Protein AF-A0A7H8HZA1-F1 (afdb_monomer)

Solvent-accessible surface area (backbone atoms only — not comparable to full-atom values): 9504 Å² total; per-residue (Å²): 137,82,79,78,76,87,83,62,74,54,31,48,36,36,41,38,36,31,47,72,64,88,49,44,34,26,40,35,32,20,45,37,77,49,45,48,63,63,42,70,57,20,51,48,68,47,94,87,80,49,71,42,88,54,47,70,60,94,58,49,75,91,74,61,80,47,57,80,48,70,45,72,44,67,49,72,46,71,49,73,46,76,60,66,96,78,64,74,40,77,48,76,46,38,53,84,61,57,84,84,79,50,66,52,76,45,80,48,72,42,58,74,55,54,62,58,53,51,49,52,51,53,52,51,51,51,51,54,50,51,50,50,53,52,53,52,51,52,52,52,51,56,60,72,65,55,71,73,78,76,72,83,78,80,85,90,135

Nearest PDB structures (foldseek):
  5m21-assembly1_C  TM=3.444E-01  e=2.959E-01  Sphingomonas sp. TTNP3
  6nob-assembly1_A  TM=5.163E-01  e=5.153E+00  Bifidobacterium adolescentis ATCC 15703
  2jdn-assembly1_C  TM=3.129E-01  e=1.353E+00  Pseudomonas aeruginosa
  5a3o-assembly1_A  TM=3.168E-01  e=1.725E+00  Pseudomonas aeruginosa PAO1
  2jdp-assembly1_D  TM=3.286E-01  e=2.806E+00  Pseudomonas aeruginosa

Secondary structure (DSSP, 8-state):
--PPPTT-SS-EEEEEEEESSSS-EEEEEEEHHHHHHHHTTB-EEETTTEEEP-B--SS-GGGSS-EEEEEEESSEEEEEEE--SS-EEEEEEETT--S---EEEEEEE--TTHHHHHHHHHHHHHHHHHHHHHHHHHHHHHHHTS-----------

Mean predicted aligned error: 14.09 Å

Radius of gyration: 31.53 Å; Cα contacts (8 Å, |Δi|>4): 221; chains: 1; bounding box: 60×28×108 Å

Sequence (157 aa):
MSVPKLESFVGDVRIRVTDTGGRPVFVGIGRTDAVERYLAATEYTTAGNRTHLGGAPSAPPGDAGVWIASASGAGTQTVAWPVSTGQWTAVVMNADSSRGISVRAEAGATAPGLGWVALALLVSGLVVLAGGVVLIAVAAHRASQRPAVAEPSTVDV

Structure (mmCIF, N/CA/C/O backbone):
data_AF-A0A7H8HZA1-F1
#
_entry.id   AF-A0A7H8HZA1-F1
#
loop_
_atom_site.group_PDB
_atom_site.id
_atom_site.type_symbol
_atom_site.label_atom_id
_atom_site.label_alt_id
_atom_site.label_comp_id
_atom_site.label_asym_id
_atom_site.label_entity_id
_atom_site.label_seq_id
_atom_site.pdbx_PDB_ins_code
_atom_site.Cartn_x
_atom_site.Cartn_y
_atom_site.Cartn_z
_atom_site.occupancy
_atom_site.B_iso_or_equiv
_atom_site.auth_seq_id
_atom_site.auth_comp_id
_atom_site.auth_asym_id
_atom_site.auth_atom_id
_atom_site.pdbx_PDB_model_num
ATOM 1 N N . MET A 1 1 ? -35.147 5.961 0.768 1.00 38.94 1 MET A N 1
ATOM 2 C CA . MET A 1 1 ? -34.425 5.563 1.994 1.00 38.94 1 MET A CA 1
ATOM 3 C C . MET A 1 1 ? -33.359 4.564 1.569 1.00 38.94 1 MET A C 1
ATOM 5 O O . MET A 1 1 ? -33.664 3.395 1.392 1.00 38.94 1 MET A O 1
ATOM 9 N N . SER A 1 2 ? -32.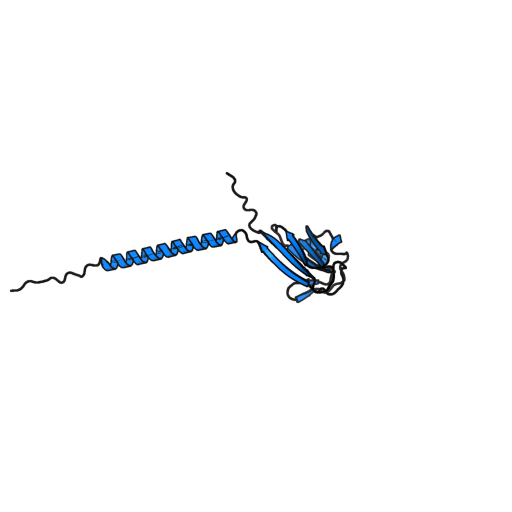166 5.056 1.224 1.00 43.66 2 SER A N 1
ATOM 10 C CA . SER A 1 2 ? -31.089 4.224 0.678 1.00 43.66 2 SER A CA 1
ATOM 11 C C . SER A 1 2 ? -30.336 3.564 1.819 1.00 43.66 2 SER A C 1
ATOM 13 O O . SER A 1 2 ? -29.716 4.249 2.628 1.00 43.66 2 SER A O 1
ATOM 15 N N . VAL A 1 3 ? -30.395 2.239 1.882 1.00 42.38 3 VAL A N 1
ATOM 16 C CA . VAL A 1 3 ? -29.453 1.455 2.678 1.00 42.38 3 VAL A CA 1
ATOM 17 C C . VAL A 1 3 ? -28.051 1.643 2.078 1.00 42.38 3 VAL A C 1
ATOM 19 O O . VAL A 1 3 ? -27.871 1.386 0.884 1.00 42.38 3 VAL A O 1
ATOM 22 N N . PRO A 1 4 ? -27.062 2.144 2.839 1.00 47.03 4 PRO A N 1
ATOM 23 C CA . PRO A 1 4 ? -25.699 2.271 2.343 1.00 47.03 4 PRO A CA 1
ATOM 24 C C . PRO A 1 4 ? -25.126 0.877 2.063 1.00 47.03 4 PRO A C 1
ATOM 26 O O . PRO A 1 4 ? -25.188 -0.016 2.908 1.00 47.03 4 PRO A O 1
ATOM 29 N N . LYS A 1 5 ? -24.592 0.688 0.850 1.00 39.38 5 LYS A N 1
ATOM 30 C CA . LYS A 1 5 ? -23.872 -0.524 0.443 1.00 39.38 5 LYS A CA 1
ATOM 31 C C . LYS A 1 5 ? -22.723 -0.779 1.417 1.00 39.38 5 LYS A C 1
ATOM 33 O O . LYS A 1 5 ? -21.810 0.031 1.524 1.00 39.38 5 LYS A O 1
ATOM 38 N N . LEU A 1 6 ? -22.747 -1.942 2.057 1.00 43.88 6 LEU A N 1
ATOM 39 C CA . LEU A 1 6 ? -21.711 -2.487 2.942 1.00 43.88 6 LEU A CA 1
ATOM 40 C C . LEU A 1 6 ? -20.384 -2.822 2.214 1.00 43.88 6 LEU A C 1
ATOM 42 O O . LEU A 1 6 ? -19.552 -3.538 2.761 1.00 43.88 6 LEU A O 1
ATOM 46 N N . GLU A 1 7 ? -20.162 -2.330 0.991 1.00 45.34 7 GLU A N 1
ATOM 47 C CA . GLU A 1 7 ? -19.032 -2.730 0.136 1.00 45.34 7 GLU A CA 1
ATOM 48 C C . GLU A 1 7 ? -17.746 -1.910 0.346 1.00 45.34 7 GLU A C 1
ATOM 50 O O . GLU A 1 7 ? -16.754 -2.142 -0.334 1.00 45.34 7 GLU A O 1
ATOM 55 N N . SER A 1 8 ? -17.710 -0.981 1.302 1.00 44.12 8 SER A N 1
ATOM 56 C CA . SER A 1 8 ? -16.565 -0.079 1.516 1.00 44.12 8 SER A CA 1
ATOM 57 C C . SER A 1 8 ? -15.997 -0.147 2.937 1.00 44.12 8 SER A C 1
ATOM 59 O O . SER A 1 8 ? -15.756 0.868 3.587 1.00 44.12 8 SER A O 1
ATOM 61 N N . PHE A 1 9 ? -15.760 -1.360 3.446 1.00 43.25 9 PHE A N 1
ATOM 62 C CA . PHE A 1 9 ? -15.058 -1.540 4.727 1.00 43.25 9 PHE A CA 1
ATOM 63 C C . PHE A 1 9 ? -13.537 -1.356 4.640 1.00 43.25 9 PHE A C 1
ATOM 65 O O . PHE A 1 9 ? -12.885 -1.202 5.672 1.00 43.25 9 PHE A O 1
ATOM 72 N N . VAL A 1 10 ? -12.973 -1.308 3.432 1.00 49.78 10 VAL A N 1
ATOM 73 C CA . VAL A 1 10 ? -11.563 -0.980 3.196 1.00 49.78 10 VAL A CA 1
ATOM 74 C C . VAL A 1 10 ? -11.534 0.354 2.454 1.00 49.78 10 VAL A C 1
ATOM 76 O O . VAL A 1 10 ? -12.094 0.461 1.367 1.00 49.78 10 VAL A O 1
ATOM 79 N N . GLY A 1 11 ? -10.987 1.402 3.074 1.00 58.22 11 GLY A N 1
ATOM 80 C CA . GLY A 1 11 ? -10.843 2.699 2.409 1.00 58.22 11 GLY A CA 1
ATOM 81 C C . GLY A 1 11 ? -9.687 2.708 1.408 1.00 58.22 11 GLY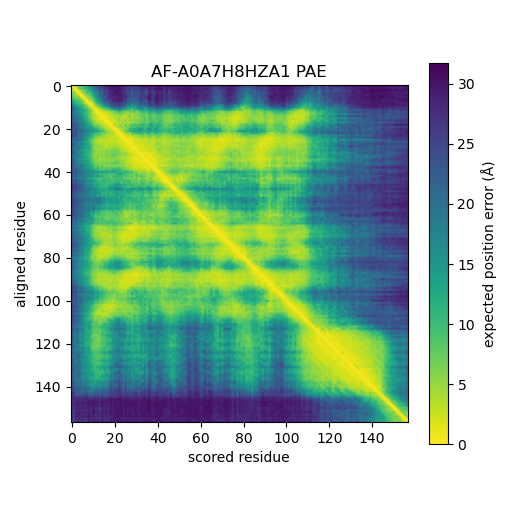 A C 1
ATOM 82 O O . GLY A 1 11 ? -9.046 1.687 1.158 1.00 58.22 11 GLY A O 1
ATOM 83 N N . ASP A 1 12 ? -9.403 3.883 0.846 1.00 65.62 12 ASP A N 1
ATOM 84 C CA . ASP A 1 12 ? -8.297 4.051 -0.095 1.00 65.62 12 ASP A CA 1
ATOM 85 C C . ASP A 1 12 ? -6.957 3.755 0.584 1.00 65.62 12 ASP A C 1
ATOM 87 O O . ASP A 1 12 ? -6.647 4.302 1.655 1.00 65.62 12 ASP A O 1
ATOM 91 N N . VAL A 1 13 ? -6.145 2.916 -0.060 1.00 72.69 13 VAL A N 1
ATOM 92 C CA . VAL A 1 13 ? -4.734 2.782 0.294 1.00 72.69 13 VAL A CA 1
ATOM 93 C C . VAL A 1 13 ? -3.952 3.786 -0.531 1.00 72.69 13 VAL A C 1
ATOM 95 O O . VAL A 1 13 ? -4.163 3.961 -1.731 1.00 72.69 13 VAL A O 1
ATOM 98 N N . ARG A 1 14 ? -3.059 4.496 0.148 1.00 76.75 14 ARG A N 1
ATOM 99 C CA . ARG A 1 14 ? -2.166 5.488 -0.425 1.00 76.75 14 ARG A CA 1
ATOM 100 C C . ARG A 1 14 ? -0.740 5.043 -0.170 1.00 76.75 14 ARG A C 1
ATOM 102 O O . ARG A 1 14 ? -0.331 4.900 0.979 1.00 76.75 14 ARG A O 1
ATOM 109 N N . ILE A 1 15 ? 0.024 4.884 -1.240 1.00 79.94 15 ILE A N 1
ATOM 110 C CA . ILE A 1 15 ? 1.468 4.695 -1.173 1.00 79.94 15 ILE A CA 1
ATOM 111 C C . ILE A 1 15 ? 2.129 5.976 -1.660 1.00 79.94 15 ILE A C 1
ATOM 113 O O . ILE A 1 15 ? 1.842 6.473 -2.750 1.00 79.94 15 ILE A O 1
ATOM 117 N N . ARG A 1 16 ? 3.020 6.515 -0.836 1.00 79.94 16 ARG A N 1
ATOM 118 C CA . ARG A 1 16 ? 3.865 7.662 -1.141 1.00 79.94 16 ARG A CA 1
ATOM 119 C C . ARG A 1 16 ? 5.306 7.184 -1.199 1.00 79.94 16 ARG A C 1
ATOM 121 O O . ARG A 1 16 ? 5.825 6.657 -0.224 1.00 79.94 16 ARG A O 1
ATOM 128 N N . VAL A 1 17 ? 5.954 7.374 -2.335 1.00 80.88 17 VAL A N 1
ATOM 129 C CA . VAL A 1 17 ? 7.363 7.045 -2.537 1.00 80.88 17 VAL A CA 1
ATOM 130 C C . VAL A 1 17 ? 8.110 8.340 -2.774 1.00 80.88 17 VAL A C 1
ATOM 132 O O . VAL A 1 17 ? 7.753 9.106 -3.661 1.00 80.88 17 VAL A O 1
ATOM 135 N N . THR A 1 18 ? 9.141 8.597 -1.984 1.00 79.62 18 THR A N 1
ATOM 136 C CA . THR A 1 18 ? 10.041 9.733 -2.174 1.00 79.62 18 THR A CA 1
ATOM 137 C C . THR A 1 18 ? 11.397 9.214 -2.609 1.00 79.62 18 THR A C 1
ATOM 139 O O . THR A 1 18 ? 12.015 8.433 -1.884 1.00 79.62 18 THR A O 1
ATOM 142 N N . ASP A 1 19 ? 11.843 9.642 -3.787 1.00 78.25 19 ASP A N 1
ATOM 143 C CA . ASP A 1 19 ? 13.216 9.427 -4.232 1.00 78.25 19 ASP A CA 1
ATOM 144 C C . ASP A 1 19 ? 14.203 10.132 -3.292 1.00 78.25 19 ASP A C 1
ATOM 146 O O . ASP A 1 19 ? 14.046 11.312 -2.972 1.00 78.25 19 ASP A O 1
ATOM 150 N N . THR A 1 20 ? 15.212 9.394 -2.836 1.00 77.19 20 THR A N 1
ATOM 151 C CA . THR A 1 20 ? 16.339 9.928 -2.059 1.00 77.19 20 THR A CA 1
ATOM 152 C C . THR A 1 20 ? 17.673 9.740 -2.783 1.00 77.19 20 THR A C 1
ATOM 154 O O . THR A 1 20 ? 18.708 10.153 -2.263 1.00 77.19 20 THR A O 1
ATOM 157 N N . GLY A 1 21 ? 17.662 9.131 -3.976 1.00 69.75 21 GLY A N 1
ATOM 158 C CA . GLY A 1 21 ? 18.842 8.823 -4.785 1.00 69.75 21 GLY A CA 1
ATOM 159 C C . GLY A 1 21 ? 19.069 9.754 -5.979 1.00 69.75 21 GLY A C 1
ATOM 160 O O . GLY A 1 21 ? 20.082 9.605 -6.660 1.00 69.75 21 GLY A O 1
ATOM 161 N N . GLY A 1 22 ? 18.160 10.695 -6.248 1.00 73.94 22 GLY A N 1
ATOM 162 C CA . GLY A 1 22 ? 18.231 11.620 -7.381 1.00 73.94 22 GLY A CA 1
ATOM 163 C C . GLY A 1 22 ? 17.834 10.989 -8.718 1.00 73.94 22 GLY A C 1
ATOM 164 O O . GLY A 1 22 ? 18.244 11.488 -9.766 1.00 73.94 22 GLY A O 1
ATOM 165 N N . ARG A 1 23 ? 17.087 9.877 -8.708 1.00 78.25 23 ARG A N 1
ATOM 166 C CA . ARG A 1 23 ? 16.686 9.134 -9.913 1.00 78.25 23 ARG A CA 1
ATOM 167 C C . ARG A 1 23 ? 15.162 9.076 -10.046 1.00 78.25 23 ARG A C 1
ATOM 169 O O . ARG A 1 23 ? 14.461 9.018 -9.039 1.00 78.25 23 ARG A O 1
ATOM 176 N N . PRO A 1 24 ? 14.612 9.067 -11.274 1.00 80.38 24 PRO A N 1
ATOM 177 C CA . PRO A 1 24 ? 13.187 8.843 -11.465 1.00 80.38 24 PRO A CA 1
ATOM 178 C C . PRO A 1 24 ? 12.775 7.464 -10.945 1.00 80.38 24 PRO A C 1
ATOM 180 O O . PRO A 1 24 ? 13.350 6.440 -11.323 1.00 80.38 24 PRO A O 1
ATOM 183 N N . VAL A 1 25 ? 11.748 7.443 -10.104 1.00 84.62 25 VAL A N 1
ATOM 184 C CA . VAL A 1 25 ? 11.225 6.223 -9.487 1.00 84.62 25 VAL A CA 1
ATOM 185 C C . VAL A 1 25 ? 9.897 5.849 -10.116 1.00 84.62 25 VAL A C 1
ATOM 187 O O . VAL A 1 25 ? 9.106 6.709 -10.505 1.00 84.62 25 VAL A O 1
ATOM 190 N N . PHE A 1 26 ? 9.658 4.550 -10.200 1.00 85.56 26 PHE A N 1
ATOM 191 C CA . PHE A 1 26 ? 8.399 3.948 -10.586 1.00 85.56 26 PHE A CA 1
ATOM 192 C C . PHE A 1 26 ? 7.770 3.282 -9.366 1.00 85.56 26 PHE A C 1
ATOM 194 O O . PHE A 1 26 ? 8.425 2.527 -8.646 1.00 85.56 26 PHE A O 1
ATOM 201 N N . VAL A 1 27 ? 6.481 3.525 -9.164 1.00 86.19 27 VAL A N 1
ATOM 202 C CA . VAL A 1 27 ? 5.648 2.813 -8.198 1.00 86.19 27 VAL A CA 1
ATOM 203 C C . VAL A 1 27 ? 4.439 2.246 -8.928 1.00 86.19 27 VAL A C 1
ATOM 205 O O . VAL A 1 27 ? 3.707 2.977 -9.591 1.00 86.19 27 VAL A O 1
ATOM 208 N N . GLY A 1 28 ? 4.238 0.937 -8.812 1.00 85.94 28 GLY A N 1
ATOM 209 C CA . GLY A 1 28 ? 3.149 0.218 -9.461 1.00 85.94 28 GLY A CA 1
ATOM 210 C C . GLY A 1 28 ? 2.456 -0.725 -8.498 1.00 85.94 28 GLY A C 1
ATOM 211 O O . GLY A 1 28 ? 3.072 -1.285 -7.592 1.00 85.94 28 GLY A O 1
ATOM 212 N N . ILE A 1 29 ? 1.153 -0.889 -8.687 1.00 84.81 29 ILE A N 1
ATOM 213 C CA . ILE A 1 29 ? 0.312 -1.755 -7.870 1.00 84.81 29 ILE A CA 1
ATOM 214 C C . ILE A 1 29 ? -0.474 -2.657 -8.796 1.00 84.81 29 ILE A C 1
ATOM 216 O O . ILE A 1 29 ? -1.188 -2.192 -9.686 1.00 84.81 29 ILE A O 1
ATOM 220 N N . GLY A 1 30 ? -0.328 -3.955 -8.580 1.00 85.25 30 GLY A N 1
ATOM 221 C CA . GLY A 1 30 ? -1.007 -4.983 -9.346 1.00 85.25 30 GLY A CA 1
ATOM 222 C C . GLY A 1 30 ? -1.505 -6.091 -8.435 1.00 85.25 30 GLY A C 1
ATOM 223 O O . GLY A 1 30 ? -1.210 -6.132 -7.235 1.00 85.25 30 GLY A O 1
ATOM 224 N N . ARG A 1 31 ? -2.270 -7.012 -9.017 1.00 84.88 31 ARG A N 1
ATOM 225 C CA . ARG A 1 31 ? -2.617 -8.239 -8.306 1.00 84.88 31 ARG A CA 1
ATOM 226 C C . ARG A 1 31 ? -1.367 -9.078 -8.083 1.00 84.88 31 ARG A C 1
ATOM 228 O O . ARG A 1 31 ? -0.510 -9.154 -8.966 1.00 84.88 31 ARG A O 1
ATOM 235 N N . THR A 1 32 ? -1.288 -9.729 -6.928 1.00 82.88 32 THR A N 1
ATOM 236 C CA . THR A 1 32 ? -0.114 -10.521 -6.539 1.00 82.88 32 THR A CA 1
ATOM 237 C C . THR A 1 32 ? 0.260 -11.569 -7.592 1.00 82.88 32 THR A C 1
ATOM 239 O O . THR A 1 32 ? 1.421 -11.643 -7.971 1.00 82.88 32 THR A O 1
ATOM 242 N N . ASP A 1 33 ? -0.715 -12.266 -8.185 1.00 83.81 33 ASP A N 1
ATOM 243 C CA . ASP A 1 33 ? -0.498 -13.281 -9.231 1.00 83.81 33 ASP A CA 1
ATOM 244 C C . ASP A 1 33 ? 0.136 -12.733 -10.524 1.00 83.81 33 ASP A C 1
ATOM 246 O O . ASP A 1 33 ? 0.878 -13.426 -11.225 1.00 83.81 33 ASP A O 1
ATOM 250 N N . ALA A 1 34 ? -0.195 -11.495 -10.892 1.00 83.88 34 ALA A N 1
ATOM 251 C CA . ALA A 1 34 ? 0.350 -10.835 -12.074 1.00 83.88 34 ALA A CA 1
ATOM 252 C C . ALA A 1 34 ? 1.748 -10.271 -11.795 1.00 83.88 34 ALA A C 1
ATOM 254 O O . ALA A 1 34 ? 2.654 -10.420 -12.616 1.00 83.88 34 ALA A O 1
ATOM 255 N N . VAL A 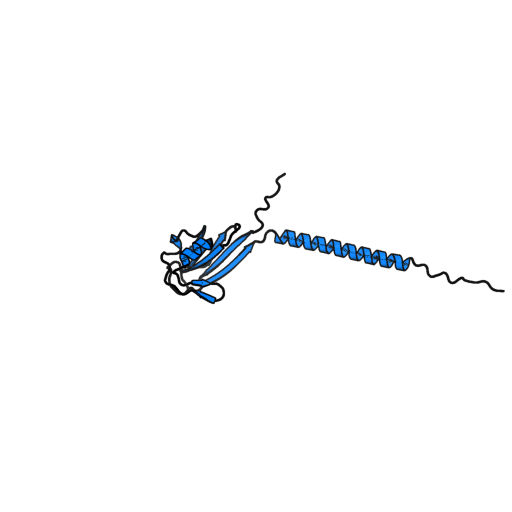1 35 ? 1.930 -9.676 -10.615 1.00 84.44 35 VAL A N 1
ATOM 256 C CA . VAL A 1 35 ? 3.205 -9.097 -10.183 1.00 84.44 35 VAL A CA 1
ATOM 257 C C . VAL A 1 35 ? 4.261 -10.178 -9.965 1.00 84.44 35 VAL A C 1
ATOM 259 O O . VAL A 1 35 ? 5.385 -10.024 -10.430 1.00 84.44 35 VAL A O 1
ATOM 262 N N . GLU A 1 36 ? 3.915 -11.295 -9.327 1.00 82.94 36 GLU A N 1
ATOM 263 C CA . GLU A 1 36 ? 4.842 -12.413 -9.118 1.00 82.94 36 GLU A CA 1
ATOM 264 C C . GLU A 1 36 ? 5.327 -13.005 -10.440 1.00 82.94 36 GLU A C 1
ATOM 266 O O . GLU A 1 36 ? 6.513 -13.282 -10.583 1.00 82.94 36 GLU A O 1
ATOM 271 N N . ARG A 1 37 ? 4.452 -13.128 -11.447 1.00 82.75 37 ARG A N 1
ATOM 272 C CA . ARG A 1 37 ? 4.859 -13.576 -12.789 1.00 82.75 37 ARG A CA 1
ATOM 273 C C . ARG A 1 37 ? 5.833 -12.615 -13.460 1.00 82.75 37 ARG A C 1
ATOM 275 O O . ARG A 1 37 ? 6.777 -13.070 -14.097 1.00 82.75 37 ARG A O 1
ATOM 282 N N . TYR A 1 38 ? 5.619 -11.310 -13.311 1.00 79.75 38 TYR A N 1
ATOM 283 C CA . TYR A 1 38 ? 6.538 -10.292 -13.821 1.00 79.75 38 TYR A CA 1
ATOM 284 C C . TYR A 1 38 ? 7.895 -10.330 -13.094 1.00 79.75 38 TYR A C 1
ATOM 286 O O . TYR A 1 38 ? 8.951 -10.224 -13.716 1.00 79.75 38 TYR A O 1
ATOM 294 N N . LEU A 1 39 ? 7.878 -10.547 -11.777 1.00 81.12 39 LEU A N 1
ATOM 295 C CA . LEU A 1 39 ? 9.078 -10.593 -10.944 1.00 81.12 39 LEU A CA 1
ATOM 296 C C . LEU A 1 39 ? 9.778 -11.961 -10.914 1.00 81.12 39 LEU A C 1
ATOM 298 O O . LEU A 1 39 ? 10.887 -12.039 -10.400 1.00 81.12 39 LEU A O 1
ATOM 302 N N . ALA A 1 40 ? 9.194 -13.020 -11.483 1.00 78.06 40 ALA A N 1
ATOM 303 C CA . ALA A 1 40 ? 9.688 -14.398 -11.360 1.00 78.06 40 ALA A CA 1
ATOM 304 C C . ALA A 1 40 ? 11.146 -14.598 -11.812 1.00 78.06 40 ALA A C 1
ATOM 306 O O . ALA A 1 40 ? 11.841 -15.464 -11.288 1.00 78.06 40 ALA A O 1
ATOM 307 N N . ALA A 1 41 ? 11.611 -13.800 -12.776 1.00 69.56 41 ALA A N 1
ATOM 308 C CA . ALA A 1 41 ? 12.986 -13.828 -13.276 1.00 69.56 41 ALA A CA 1
ATOM 309 C C . ALA A 1 41 ? 13.835 -12.633 -12.803 1.00 69.56 41 ALA A C 1
ATOM 311 O O . ALA A 1 41 ? 14.984 -12.497 -13.219 1.00 69.56 41 ALA A O 1
ATOM 312 N N . THR A 1 42 ? 13.281 -11.759 -11.961 1.00 75.38 42 THR A N 1
ATOM 313 C CA . THR A 1 42 ? 13.872 -10.472 -11.581 1.00 75.38 42 THR A CA 1
ATOM 314 C C . THR A 1 42 ? 14.469 -10.543 -10.181 1.00 75.38 42 THR A C 1
ATOM 316 O O . THR A 1 42 ? 13.902 -11.162 -9.287 1.00 75.38 42 THR A O 1
ATOM 319 N N . GLU A 1 43 ? 15.602 -9.884 -9.961 1.00 76.94 43 GLU A N 1
ATOM 320 C CA . GLU A 1 43 ? 16.123 -9.664 -8.613 1.00 76.94 43 GLU A CA 1
ATOM 321 C C . GLU A 1 43 ? 15.256 -8.625 -7.884 1.00 76.94 43 GLU A C 1
ATOM 323 O O . GLU A 1 43 ? 15.164 -7.473 -8.313 1.00 76.94 43 GLU A O 1
ATOM 328 N N . TYR A 1 44 ? 14.608 -9.007 -6.783 1.00 74.38 44 TYR A N 1
ATOM 329 C CA . TYR A 1 44 ? 13.800 -8.084 -5.981 1.00 74.38 44 TYR A CA 1
ATOM 330 C C . TYR A 1 44 ? 13.961 -8.338 -4.484 1.00 74.38 44 TYR A C 1
ATOM 332 O O . TYR A 1 44 ? 14.194 -9.460 -4.035 1.00 74.38 44 TYR A O 1
ATOM 340 N N . THR A 1 45 ? 13.790 -7.280 -3.695 1.00 73.94 45 THR A N 1
ATOM 341 C CA . THR A 1 45 ? 13.846 -7.351 -2.233 1.00 73.94 45 THR A CA 1
ATOM 342 C C . THR A 1 45 ? 12.471 -7.068 -1.659 1.00 73.94 45 THR A C 1
ATOM 344 O O . THR A 1 45 ? 11.875 -6.024 -1.923 1.00 73.94 45 THR A O 1
ATOM 347 N N . THR A 1 46 ? 11.972 -7.988 -0.840 1.00 74.31 46 THR A N 1
ATOM 348 C CA . THR A 1 46 ? 10.722 -7.791 -0.103 1.00 74.31 46 THR A CA 1
ATOM 349 C C . THR A 1 46 ? 10.977 -6.922 1.129 1.00 74.31 46 THR A C 1
ATOM 351 O O . THR A 1 46 ? 12.012 -7.054 1.791 1.00 74.31 46 THR A O 1
ATOM 354 N N . ALA A 1 47 ? 10.018 -6.054 1.470 1.00 65.06 47 ALA A N 1
ATOM 355 C CA . ALA A 1 47 ? 10.033 -5.295 2.718 1.00 65.06 47 ALA A CA 1
ATOM 356 C C . ALA A 1 47 ? 10.200 -6.261 3.911 1.00 65.06 47 ALA A C 1
ATOM 358 O O . ALA A 1 47 ? 9.367 -7.139 4.124 1.00 65.06 47 ALA A O 1
ATOM 359 N N . GLY A 1 48 ? 11.318 -6.152 4.636 1.00 63.91 48 GLY A N 1
ATOM 360 C CA . GLY A 1 48 ? 11.771 -7.176 5.595 1.00 63.91 48 GLY A CA 1
ATOM 361 C C . GLY A 1 48 ? 13.105 -7.848 5.238 1.00 63.91 48 GLY A C 1
ATOM 362 O O . GLY A 1 48 ? 13.499 -8.800 5.907 1.00 63.91 48 GLY A O 1
ATOM 363 N N . ASN A 1 49 ? 13.817 -7.336 4.226 1.00 67.62 49 ASN A N 1
ATOM 364 C CA . ASN A 1 49 ? 15.195 -7.702 3.868 1.00 67.62 49 ASN A CA 1
ATOM 365 C C . ASN A 1 49 ? 15.376 -9.114 3.279 1.00 67.62 49 ASN A C 1
ATOM 367 O O . ASN A 1 49 ? 16.463 -9.686 3.341 1.00 67.62 49 ASN A O 1
ATOM 371 N N . ARG A 1 50 ? 14.321 -9.681 2.680 1.00 70.75 50 ARG A N 1
ATOM 372 C CA . ARG A 1 50 ? 14.425 -10.930 1.912 1.00 70.75 50 ARG A CA 1
ATOM 373 C C . ARG A 1 50 ? 14.706 -10.617 0.451 1.00 70.75 50 ARG A C 1
ATOM 375 O O . ARG A 1 50 ? 13.821 -10.121 -0.245 1.00 70.75 50 ARG A O 1
ATOM 382 N N . THR A 1 51 ? 15.924 -10.913 0.015 1.00 73.75 51 THR A N 1
ATOM 383 C CA . THR A 1 51 ? 16.355 -10.747 -1.375 1.00 73.75 51 THR A CA 1
ATOM 384 C C . THR A 1 51 ? 16.094 -12.024 -2.162 1.00 73.75 51 THR A C 1
ATOM 386 O O . THR A 1 51 ? 16.525 -13.107 -1.766 1.00 73.75 51 THR A O 1
ATOM 389 N N . HIS A 1 52 ? 15.407 -11.888 -3.288 1.00 72.31 52 HIS A N 1
ATOM 390 C CA . HIS A 1 52 ? 15.231 -12.933 -4.284 1.00 72.31 52 HIS A CA 1
ATOM 391 C C . HIS A 1 52 ? 16.262 -12.718 -5.386 1.00 72.31 52 HIS A C 1
ATOM 393 O O . HIS A 1 52 ? 16.318 -11.643 -5.978 1.00 72.31 52 HIS A O 1
ATOM 399 N N . LEU A 1 53 ? 17.104 -13.726 -5.622 1.00 72.25 53 LEU A N 1
ATOM 400 C CA . LEU A 1 53 ? 18.129 -13.678 -6.662 1.00 72.25 53 LEU A CA 1
ATOM 401 C C . LEU A 1 53 ? 17.477 -13.820 -8.041 1.00 72.25 53 LEU A C 1
ATOM 403 O O . LEU A 1 53 ? 16.640 -14.698 -8.243 1.00 72.25 53 LEU A O 1
ATOM 407 N N . GLY A 1 54 ? 17.893 -12.983 -8.988 1.00 74.12 54 GLY A N 1
ATOM 408 C CA . GLY A 1 54 ? 17.362 -12.971 -10.347 1.00 74.12 54 GLY A CA 1
ATOM 409 C C . GLY A 1 54 ? 18.153 -12.053 -11.280 1.00 74.12 54 GLY A C 1
ATOM 410 O O . GLY A 1 54 ? 19.246 -11.586 -10.953 1.00 74.12 54 GLY A O 1
ATOM 411 N N . GLY A 1 55 ? 17.611 -11.827 -12.472 1.00 71.00 55 GLY A N 1
ATOM 412 C CA . GLY A 1 55 ? 18.142 -10.914 -13.480 1.00 71.00 55 GLY A CA 1
ATOM 413 C C . GLY A 1 55 ? 17.499 -9.527 -13.429 1.00 71.00 55 GLY A C 1
ATOM 414 O O . GLY A 1 55 ? 16.831 -9.156 -12.466 1.00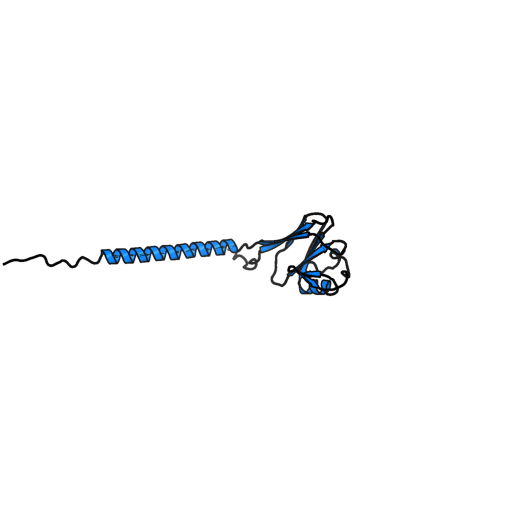 71.00 55 GLY A O 1
ATOM 415 N N . ALA A 1 56 ? 17.710 -8.744 -14.486 1.00 64.69 56 ALA A N 1
ATOM 416 C CA . ALA A 1 56 ? 16.924 -7.534 -14.707 1.00 64.69 56 ALA A CA 1
ATOM 417 C C . ALA A 1 56 ? 15.500 -7.907 -15.175 1.00 64.69 56 ALA A C 1
ATOM 419 O O . ALA A 1 56 ? 15.335 -8.970 -15.786 1.00 64.69 56 ALA A O 1
ATOM 420 N N . PRO A 1 57 ? 14.491 -7.050 -14.934 1.00 69.31 57 PRO A N 1
ATOM 421 C CA . PRO A 1 57 ? 13.166 -7.238 -15.513 1.00 69.31 57 PRO A CA 1
ATOM 422 C C . PRO A 1 57 ? 13.240 -7.364 -17.039 1.00 69.31 57 PRO A C 1
ATOM 424 O O . PRO A 1 57 ? 14.051 -6.702 -17.686 1.00 69.31 57 PRO A O 1
ATOM 427 N N . SER A 1 58 ? 12.377 -8.198 -17.623 1.00 67.31 58 SER A N 1
ATOM 428 C CA . SER A 1 58 ? 12.330 -8.420 -19.076 1.00 67.31 58 SER A CA 1
ATOM 429 C C . SER A 1 58 ? 11.813 -7.211 -19.865 1.00 67.31 58 SER A C 1
ATOM 431 O O . SER A 1 58 ? 12.077 -7.109 -21.061 1.00 67.31 58 SER A O 1
ATOM 433 N N . ALA A 1 59 ? 11.095 -6.300 -19.206 1.00 71.50 59 ALA A N 1
ATOM 434 C CA . ALA A 1 59 ? 10.586 -5.055 -19.766 1.00 71.50 59 ALA A CA 1
ATOM 435 C C . ALA A 1 59 ? 10.627 -3.946 -18.703 1.00 71.50 59 ALA A C 1
ATOM 437 O O . ALA A 1 59 ? 10.581 -4.259 -17.511 1.00 71.50 59 ALA A O 1
ATOM 438 N N . PRO A 1 60 ? 10.680 -2.662 -19.099 1.00 74.50 60 PRO A N 1
ATOM 439 C CA . PRO A 1 60 ? 10.511 -1.561 -18.166 1.00 74.50 60 PRO A CA 1
ATOM 440 C C . PRO A 1 60 ? 9.182 -1.681 -17.408 1.00 74.50 60 PRO A C 1
ATOM 442 O O . PRO A 1 60 ? 8.171 -2.086 -17.989 1.00 74.50 60 PRO A O 1
ATOM 445 N N . PRO A 1 61 ? 9.133 -1.269 -16.131 1.00 75.69 61 PRO A N 1
ATOM 446 C CA . PRO A 1 61 ? 7.912 -1.347 -15.338 1.00 75.69 61 PRO A CA 1
ATOM 447 C C . PRO A 1 61 ? 6.714 -0.653 -15.978 1.00 75.69 61 PRO A C 1
ATOM 449 O O . PRO A 1 61 ? 5.607 -1.169 -15.881 1.00 75.69 61 PRO A O 1
ATOM 452 N N . GLY A 1 62 ? 6.919 0.495 -16.632 1.00 75.62 62 GLY A N 1
ATOM 453 C CA . GLY A 1 62 ? 5.836 1.247 -17.272 1.00 75.62 62 GLY A CA 1
ATOM 454 C C . GLY A 1 62 ? 5.093 0.453 -18.350 1.00 75.62 62 GLY A C 1
ATOM 455 O O . GLY A 1 62 ? 3.895 0.651 -18.528 1.00 75.62 62 GLY A O 1
ATOM 456 N N . ASP A 1 63 ? 5.773 -0.505 -18.982 1.00 76.75 63 ASP A N 1
ATOM 457 C CA . ASP A 1 63 ? 5.266 -1.258 -20.131 1.00 76.75 63 ASP A CA 1
ATOM 458 C C . ASP A 1 63 ? 4.776 -2.666 -19.754 1.00 76.75 63 ASP A C 1
ATOM 460 O O . ASP A 1 63 ? 4.267 -3.403 -20.595 1.00 76.75 63 ASP A O 1
ATOM 464 N N . ALA A 1 64 ? 4.898 -3.057 -18.481 1.00 77.69 64 ALA A N 1
ATOM 465 C CA . ALA A 1 64 ? 4.602 -4.414 -18.026 1.00 77.69 64 ALA A CA 1
ATOM 466 C C . ALA A 1 64 ? 3.111 -4.799 -18.124 1.00 77.69 64 ALA A C 1
ATOM 468 O O . ALA A 1 64 ? 2.783 -5.981 -18.070 1.00 77.69 64 ALA A O 1
ATOM 469 N N . GLY A 1 65 ? 2.191 -3.830 -18.213 1.00 78.88 65 GLY A N 1
ATOM 470 C CA . GLY A 1 65 ? 0.744 -4.073 -18.345 1.00 78.88 65 GLY A CA 1
ATOM 471 C C . GLY A 1 65 ? 0.078 -4.802 -17.163 1.00 78.88 65 GLY A C 1
ATOM 472 O O . GLY A 1 65 ? -1.110 -5.107 -17.221 1.00 78.88 65 GLY A O 1
ATOM 473 N N . VAL A 1 66 ? 0.820 -5.088 -16.087 1.00 83.00 66 VAL A N 1
ATOM 474 C CA . VAL A 1 66 ? 0.338 -5.792 -14.880 1.00 83.00 66 VAL A CA 1
ATOM 475 C C . VAL A 1 66 ? -0.241 -4.853 -13.818 1.00 83.00 66 VAL A C 1
ATOM 477 O O . VAL A 1 66 ? -0.856 -5.307 -12.850 1.00 83.00 66 VAL A O 1
ATOM 480 N N . TRP A 1 67 ? -0.020 -3.548 -13.975 1.00 85.50 67 TRP A N 1
ATOM 481 C CA . TRP A 1 67 ? -0.385 -2.535 -12.992 1.00 85.50 67 TRP A CA 1
ATOM 482 C C . TRP A 1 67 ? -1.808 -2.045 -13.216 1.00 85.50 67 TRP A C 1
ATOM 484 O O . TRP A 1 67 ? -2.201 -1.694 -14.323 1.00 85.50 67 TRP A O 1
ATOM 494 N N . ILE A 1 68 ? -2.563 -1.974 -12.130 1.00 84.38 68 ILE A N 1
ATOM 495 C CA . ILE A 1 68 ? -3.894 -1.366 -12.099 1.00 84.38 68 ILE A CA 1
ATOM 496 C C . ILE A 1 68 ? -3.787 0.117 -11.737 1.00 84.38 68 ILE A C 1
ATOM 498 O O . ILE A 1 68 ? -4.595 0.926 -12.184 1.00 84.38 68 ILE A O 1
ATOM 502 N N . ALA A 1 69 ? -2.760 0.482 -10.970 1.00 82.44 69 ALA A N 1
ATOM 503 C CA . ALA A 1 69 ? -2.384 1.862 -10.725 1.00 82.44 69 ALA A CA 1
ATOM 504 C C . ALA A 1 69 ? -0.859 1.981 -10.715 1.00 82.44 69 ALA A C 1
ATOM 506 O O . ALA A 1 69 ? -0.169 1.159 -10.108 1.00 82.44 69 ALA A O 1
ATOM 507 N N . SER A 1 70 ? -0.331 3.007 -11.375 1.00 83.38 70 SER A N 1
ATOM 508 C CA . SER A 1 70 ? 1.106 3.267 -11.425 1.00 83.38 70 SER A CA 1
ATOM 509 C C . SER A 1 70 ? 1.403 4.753 -11.552 1.00 83.38 70 SER A C 1
ATOM 511 O O . SER A 1 70 ? 0.636 5.493 -12.165 1.00 83.38 70 SER A O 1
ATOM 513 N N . ALA A 1 71 ? 2.541 5.178 -11.014 1.00 83.44 71 ALA A N 1
ATOM 514 C CA . ALA A 1 71 ? 3.096 6.509 -11.211 1.00 83.44 71 ALA A CA 1
ATOM 515 C C . ALA A 1 71 ? 4.613 6.421 -11.396 1.00 83.44 71 ALA A C 1
ATOM 517 O O . ALA A 1 71 ? 5.283 5.602 -10.763 1.00 83.44 71 ALA A O 1
ATOM 518 N N . SER A 1 72 ? 5.154 7.284 -12.251 1.00 82.38 72 SER A N 1
ATOM 519 C CA . SER A 1 72 ? 6.586 7.362 -12.527 1.00 82.38 72 SER A CA 1
ATOM 520 C C . SER A 1 72 ? 7.040 8.807 -12.637 1.00 82.38 72 SER A C 1
ATOM 522 O O . SER A 1 72 ? 6.414 9.593 -13.348 1.00 82.38 72 SER A O 1
ATOM 524 N N . GLY A 1 73 ? 8.151 9.151 -11.996 1.00 81.00 73 GLY A N 1
ATOM 525 C CA . GLY A 1 73 ? 8.716 10.491 -12.101 1.00 81.00 73 GLY A CA 1
ATOM 526 C C . GLY A 1 73 ? 9.822 10.763 -11.093 1.00 81.00 73 GLY A C 1
ATOM 527 O O . GLY A 1 73 ? 10.119 9.943 -10.225 1.00 81.00 73 GLY A O 1
ATOM 528 N N . ALA A 1 74 ? 10.439 11.937 -11.216 1.00 78.75 74 ALA A N 1
ATOM 529 C CA . ALA A 1 74 ? 11.397 12.433 -10.234 1.00 78.75 74 ALA A CA 1
ATOM 530 C C . ALA A 1 74 ? 10.683 12.934 -8.964 1.00 78.75 74 ALA A C 1
ATOM 532 O O . ALA A 1 74 ? 9.537 13.389 -9.019 1.00 78.75 74 ALA A O 1
ATOM 533 N N . GLY A 1 75 ? 11.363 12.876 -7.818 1.00 78.31 75 GLY A N 1
ATOM 534 C CA . GLY A 1 75 ? 10.842 13.380 -6.545 1.00 78.31 75 GLY A CA 1
ATOM 535 C C . GLY A 1 75 ? 9.794 12.467 -5.900 1.00 78.31 75 GLY A C 1
ATOM 536 O O . GLY A 1 75 ? 9.914 11.242 -5.923 1.00 78.31 75 GLY A O 1
ATOM 537 N N . THR A 1 76 ? 8.780 13.059 -5.263 1.00 80.69 76 THR A N 1
ATOM 538 C CA . THR A 1 76 ? 7.760 12.301 -4.528 1.00 80.69 76 THR A CA 1
ATOM 539 C C . THR A 1 76 ? 6.604 11.877 -5.430 1.00 80.69 76 THR A C 1
ATOM 541 O O . THR A 1 76 ? 5.816 12.707 -5.876 1.00 80.69 76 THR A O 1
ATOM 544 N N . GLN A 1 77 ? 6.450 10.570 -5.616 1.00 80.50 77 GLN A N 1
ATOM 545 C CA . GLN A 1 77 ? 5.342 9.949 -6.331 1.00 80.50 77 GLN A CA 1
ATOM 546 C C . GLN A 1 77 ? 4.296 9.434 -5.342 1.00 80.50 77 GLN A C 1
ATOM 548 O O . GLN A 1 77 ? 4.622 8.901 -4.282 1.00 80.50 77 GLN A O 1
ATOM 553 N N . THR A 1 78 ? 3.014 9.625 -5.647 1.00 77.75 78 THR A N 1
ATOM 554 C CA . THR A 1 78 ? 1.910 9.135 -4.808 1.00 77.75 78 THR A CA 1
ATOM 555 C C . THR A 1 78 ? 0.919 8.376 -5.665 1.00 77.75 78 THR A C 1
ATOM 557 O O . THR A 1 78 ? 0.440 8.902 -6.663 1.00 77.75 78 THR A O 1
ATOM 560 N N . VAL A 1 79 ? 0.584 7.163 -5.240 1.00 80.19 79 VAL A N 1
ATOM 561 C CA . VAL A 1 79 ? -0.452 6.337 -5.858 1.00 80.19 79 VAL A CA 1
ATOM 562 C C . VAL A 1 79 ? -1.520 6.063 -4.811 1.00 80.19 79 VAL A C 1
ATOM 564 O O . VAL A 1 79 ? -1.211 5.639 -3.697 1.00 80.19 79 VAL A O 1
ATOM 567 N N . ALA A 1 80 ? -2.772 6.344 -5.157 1.00 76.69 80 ALA A N 1
ATOM 568 C CA . ALA A 1 80 ? -3.931 6.032 -4.335 1.00 76.69 80 ALA A CA 1
ATOM 569 C C . ALA A 1 80 ? -4.865 5.121 -5.128 1.00 76.69 80 ALA A C 1
ATOM 571 O O . ALA A 1 80 ? -5.129 5.391 -6.300 1.00 76.69 80 ALA A O 1
ATOM 572 N N . TRP A 1 81 ? -5.339 4.047 -4.501 1.00 76.81 81 TRP A N 1
ATOM 573 C CA . TRP A 1 81 ? -6.269 3.123 -5.135 1.00 76.81 81 TRP A CA 1
ATOM 574 C C . TRP A 1 81 ? -7.285 2.567 -4.129 1.00 76.81 81 TRP A C 1
ATOM 576 O O . TRP A 1 81 ? -6.938 2.341 -2.961 1.00 76.81 81 TRP A O 1
ATOM 586 N N . PRO A 1 82 ? -8.527 2.315 -4.578 1.00 66.69 82 PRO A N 1
ATOM 587 C CA . PRO A 1 82 ? -9.517 1.623 -3.771 1.00 66.69 82 PRO A CA 1
ATOM 588 C C . PRO A 1 82 ? -9.138 0.141 -3.695 1.00 66.69 82 PRO A C 1
ATOM 590 O O . PRO A 1 82 ? -9.086 -0.556 -4.714 1.00 66.69 82 PRO A O 1
ATOM 593 N N . VAL A 1 83 ? -8.852 -0.357 -2.491 1.00 67.44 83 VAL A N 1
ATOM 594 C CA . VAL A 1 83 ? -8.547 -1.780 -2.302 1.00 67.44 83 VAL A CA 1
ATOM 595 C C . VAL A 1 83 ? -9.838 -2.578 -2.407 1.00 67.44 83 VAL A C 1
ATOM 597 O O . VAL A 1 83 ? -10.717 -2.480 -1.555 1.00 67.44 83 VAL A O 1
ATOM 600 N N . SER A 1 84 ? -9.936 -3.398 -3.448 1.00 66.69 84 SER A N 1
ATOM 601 C CA . SER A 1 84 ? -10.969 -4.424 -3.559 1.00 66.69 84 SER A CA 1
ATOM 602 C C . SER A 1 84 ? -10.506 -5.737 -2.921 1.00 66.69 84 SER A C 1
ATOM 604 O O . SER A 1 84 ? -9.317 -5.943 -2.661 1.00 66.69 84 SER A O 1
ATOM 606 N N . THR A 1 85 ? -11.451 -6.632 -2.630 1.00 66.62 85 THR A N 1
ATOM 607 C CA . THR A 1 85 ? -11.167 -7.946 -2.039 1.00 66.62 85 THR A CA 1
ATOM 608 C C . THR A 1 85 ? -10.143 -8.711 -2.887 1.00 66.62 85 THR A C 1
ATOM 610 O O . THR A 1 85 ? -10.381 -8.969 -4.064 1.00 66.62 85 THR A O 1
ATOM 613 N N . GLY A 1 86 ? -8.999 -9.072 -2.301 1.00 70.69 86 GLY A N 1
ATOM 614 C CA . GLY A 1 86 ? -7.921 -9.770 -3.007 1.00 70.69 86 GLY A CA 1
ATOM 615 C C . GLY A 1 86 ? -6.550 -9.579 -2.359 1.00 70.69 86 GLY A C 1
ATOM 616 O O . GLY A 1 86 ? -6.424 -8.894 -1.345 1.00 70.69 86 GLY A O 1
ATOM 617 N N . GLN A 1 87 ? -5.529 -10.205 -2.949 1.00 78.12 87 GLN A N 1
ATOM 618 C CA . GLN A 1 87 ? -4.123 -9.993 -2.598 1.00 78.12 87 GLN A CA 1
ATOM 619 C C . GLN A 1 87 ? -3.497 -9.014 -3.595 1.00 78.12 87 GLN A C 1
ATOM 621 O O . GLN A 1 87 ? -3.634 -9.171 -4.814 1.00 78.12 87 GLN A O 1
ATOM 626 N N . TRP A 1 88 ? -2.833 -7.993 -3.061 1.00 83.00 88 TRP A N 1
ATOM 627 C CA . TRP A 1 88 ? -2.281 -6.881 -3.824 1.00 83.00 88 TRP A CA 1
ATOM 628 C C . TRP A 1 88 ? -0.806 -6.724 -3.501 1.00 83.00 88 TRP A C 1
ATOM 630 O O . TRP A 1 88 ? -0.425 -6.718 -2.331 1.00 83.00 88 TRP A O 1
ATOM 640 N N . THR A 1 89 ? 0.009 -6.541 -4.535 1.00 82.94 89 THR A N 1
ATOM 641 C CA . THR A 1 89 ? 1.444 -6.308 -4.379 1.00 82.94 89 THR A CA 1
ATOM 642 C C . THR A 1 89 ? 1.792 -4.948 -4.960 1.00 82.94 89 THR A C 1
ATOM 644 O O . THR A 1 89 ? 1.504 -4.657 -6.123 1.00 82.94 89 THR A O 1
ATOM 647 N N . ALA A 1 90 ? 2.422 -4.117 -4.133 1.00 83.12 90 ALA A N 1
ATOM 648 C CA . ALA A 1 90 ? 3.026 -2.869 -4.564 1.00 83.12 90 ALA A CA 1
ATOM 649 C C . ALA A 1 90 ? 4.511 -3.092 -4.841 1.00 83.12 90 ALA A C 1
ATOM 651 O O . ALA A 1 90 ? 5.207 -3.745 -4.063 1.00 83.12 90 ALA A O 1
ATOM 652 N N . VAL A 1 91 ? 4.995 -2.528 -5.939 1.00 83.38 91 VAL A N 1
ATOM 653 C CA . VAL A 1 91 ? 6.388 -2.620 -6.357 1.00 83.38 91 VAL A CA 1
ATOM 654 C C . VAL A 1 91 ? 6.925 -1.222 -6.579 1.00 83.38 91 VAL A C 1
ATOM 656 O O . VAL A 1 91 ? 6.273 -0.380 -7.196 1.00 83.38 91 VAL A O 1
ATOM 659 N N . VAL A 1 92 ? 8.128 -0.991 -6.068 1.00 84.38 92 VAL A N 1
ATOM 660 C CA . VAL A 1 92 ? 8.867 0.252 -6.251 1.00 84.38 92 VAL A CA 1
ATOM 661 C C . VAL A 1 92 ? 10.203 -0.096 -6.886 1.00 84.38 92 VAL A C 1
ATOM 663 O O . VAL A 1 92 ? 10.925 -0.950 -6.375 1.00 84.38 92 VAL A O 1
ATOM 666 N N . MET A 1 93 ? 10.519 0.536 -8.010 1.00 82.31 93 MET A N 1
ATOM 667 C CA . MET A 1 93 ? 11.768 0.315 -8.737 1.00 82.31 93 MET A CA 1
ATOM 668 C C . MET A 1 93 ? 12.226 1.601 -9.431 1.00 82.31 93 MET A C 1
ATOM 670 O O . MET A 1 93 ? 11.460 2.557 -9.533 1.00 82.31 93 MET A O 1
ATOM 674 N N . ASN A 1 94 ? 13.474 1.655 -9.897 1.00 82.38 94 ASN A N 1
ATOM 675 C CA . ASN A 1 94 ? 13.910 2.773 -10.733 1.00 82.38 94 ASN A CA 1
ATOM 676 C C . ASN A 1 94 ? 13.167 2.719 -12.075 1.00 82.38 94 ASN A C 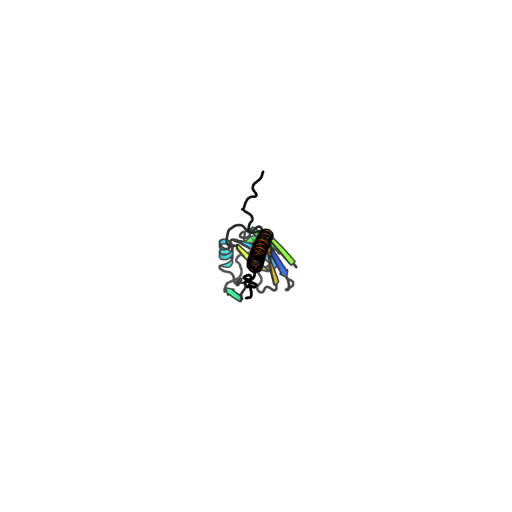1
ATOM 678 O O . ASN A 1 94 ? 12.960 1.636 -12.625 1.00 82.38 94 ASN A O 1
ATOM 682 N N . ALA A 1 95 ? 12.772 3.872 -12.619 1.00 77.25 95 ALA A N 1
ATOM 683 C CA . ALA A 1 95 ? 12.019 3.925 -13.876 1.00 77.25 95 ALA A CA 1
ATOM 684 C C . ALA A 1 95 ? 12.810 3.358 -15.073 1.00 77.25 95 ALA A C 1
ATOM 686 O O . ALA A 1 95 ? 12.219 2.847 -16.019 1.00 77.25 95 ALA A O 1
ATOM 687 N N . ASP A 1 96 ? 14.141 3.403 -15.002 1.00 70.62 96 ASP A N 1
ATOM 688 C CA . ASP A 1 96 ? 15.080 2.861 -15.991 1.00 70.62 96 ASP A CA 1
ATOM 689 C C . ASP A 1 96 ? 15.445 1.380 -15.758 1.00 70.62 96 ASP A C 1
ATOM 691 O O . ASP A 1 96 ? 16.270 0.827 -16.480 1.00 70.62 96 ASP A O 1
ATOM 695 N N . SER A 1 97 ? 14.846 0.722 -14.757 1.00 71.06 97 SER A N 1
ATOM 696 C CA . SER A 1 97 ? 15.162 -0.657 -14.340 1.00 71.06 97 S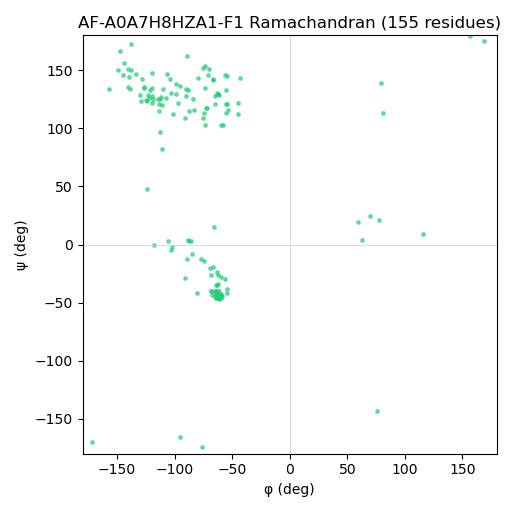ER A CA 1
ATOM 697 C C . SER A 1 97 ? 16.617 -0.882 -13.892 1.00 71.06 97 SER A C 1
ATOM 699 O O . SER A 1 97 ? 17.088 -2.021 -13.847 1.00 71.06 97 SER A O 1
ATOM 701 N N . SER A 1 98 ? 17.344 0.181 -13.532 1.00 71.69 98 SER A N 1
ATOM 702 C CA . SER A 1 98 ? 18.707 0.071 -13.005 1.00 71.69 98 SER A CA 1
ATOM 703 C C . SER A 1 98 ? 18.746 -0.531 -11.594 1.00 71.69 98 SER A C 1
ATOM 705 O O . SER A 1 98 ? 17.814 -0.383 -10.797 1.00 71.69 98 SER A O 1
ATOM 707 N N . ARG A 1 99 ? 19.853 -1.219 -11.273 1.00 72.88 99 ARG A N 1
ATOM 708 C CA . ARG A 1 99 ? 20.086 -1.833 -9.955 1.00 72.88 99 ARG A CA 1
ATOM 709 C C . ARG A 1 99 ? 20.355 -0.775 -8.884 1.00 72.88 99 ARG A C 1
ATOM 711 O O . ARG A 1 99 ? 21.047 0.205 -9.141 1.00 72.88 99 ARG A O 1
ATOM 718 N N . GLY A 1 100 ? 19.902 -1.060 -7.663 1.00 68.94 100 GLY A N 1
ATOM 719 C CA . GLY A 1 100 ? 20.090 -0.196 -6.500 1.00 68.94 100 GLY A CA 1
ATOM 720 C C . GLY A 1 100 ? 19.072 0.940 -6.477 1.00 68.94 100 GLY A C 1
ATOM 721 O O . GLY A 1 100 ? 19.093 1.827 -7.324 1.00 68.94 100 GLY A O 1
ATOM 722 N N . ILE A 1 101 ? 18.174 0.909 -5.495 1.00 75.25 101 ILE A N 1
ATOM 723 C CA . ILE A 1 101 ? 17.143 1.928 -5.312 1.00 75.25 101 ILE A CA 1
ATOM 724 C C . ILE A 1 101 ? 17.255 2.542 -3.918 1.00 75.25 101 ILE A C 1
ATOM 726 O O . ILE A 1 101 ? 17.288 1.831 -2.914 1.00 75.25 101 ILE A O 1
ATOM 730 N N . SER A 1 102 ? 17.298 3.871 -3.873 1.00 74.12 102 SER A N 1
ATOM 731 C CA . SER A 1 102 ? 17.291 4.659 -2.641 1.00 74.12 102 SER A CA 1
ATOM 732 C C . SER A 1 102 ? 15.983 5.433 -2.586 1.00 74.12 102 SER A C 1
ATOM 734 O O . SER A 1 102 ? 15.837 6.473 -3.224 1.00 74.12 102 SER A O 1
ATOM 736 N N . VAL A 1 103 ? 15.008 4.886 -1.862 1.00 79.75 103 VAL A N 1
ATOM 737 C CA . VAL A 1 103 ? 13.678 5.484 -1.724 1.00 79.75 103 VAL A CA 1
ATOM 738 C C . VAL A 1 103 ? 13.181 5.397 -0.297 1.00 79.75 103 VAL A C 1
ATOM 740 O O . VAL A 1 103 ? 13.454 4.443 0.431 1.00 79.75 103 VAL A O 1
ATOM 743 N N . ARG A 1 104 ? 12.368 6.378 0.078 1.00 77.50 104 ARG A N 1
ATOM 744 C CA . ARG A 1 104 ? 11.518 6.320 1.261 1.00 77.50 104 ARG A CA 1
ATOM 745 C C . ARG A 1 104 ? 10.093 6.006 0.823 1.00 77.50 104 ARG A C 1
ATOM 747 O O . ARG A 1 104 ? 9.462 6.835 0.173 1.00 77.50 104 ARG A O 1
ATOM 754 N N . ALA A 1 105 ? 9.598 4.824 1.175 1.00 77.50 105 ALA A N 1
ATOM 755 C CA . ALA A 1 105 ? 8.225 4.414 0.904 1.00 77.50 105 ALA A CA 1
ATOM 756 C C . ALA A 1 105 ? 7.376 4.503 2.179 1.00 77.50 105 ALA A C 1
ATOM 758 O O . ALA A 1 105 ? 7.754 3.988 3.229 1.00 77.50 105 ALA A O 1
ATOM 759 N N . GLU A 1 106 ? 6.222 5.148 2.073 1.00 78.00 106 GLU A N 1
ATOM 760 C CA . GLU A 1 106 ? 5.235 5.308 3.135 1.00 78.00 106 GLU A CA 1
ATOM 761 C C . GLU A 1 106 ? 3.900 4.757 2.633 1.00 78.00 106 GLU A C 1
ATOM 763 O O . GLU A 1 106 ? 3.400 5.174 1.588 1.00 78.00 106 GLU A O 1
ATOM 768 N N . ALA A 1 107 ? 3.327 3.804 3.365 1.00 76.12 107 ALA A N 1
ATOM 769 C CA . ALA A 1 107 ? 2.025 3.222 3.061 1.00 76.12 107 ALA A CA 1
ATOM 770 C C . ALA A 1 107 ? 1.022 3.635 4.142 1.00 76.12 107 ALA A C 1
ATOM 772 O O . ALA A 1 107 ? 1.273 3.452 5.332 1.00 76.12 107 ALA A O 1
ATOM 773 N N . GLY A 1 108 ? -0.111 4.195 3.726 1.00 70.56 108 GLY A N 1
ATOM 774 C CA . GLY A 1 108 ? -1.222 4.555 4.599 1.00 70.56 108 GLY A CA 1
ATOM 775 C C . GLY A 1 108 ? -2.528 3.968 4.081 1.00 70.56 108 GLY A C 1
ATOM 776 O O . GLY A 1 108 ? -2.759 3.938 2.876 1.00 70.56 108 GLY A O 1
ATOM 777 N N . ALA A 1 109 ? -3.391 3.522 4.989 1.00 71.81 109 ALA A N 1
ATOM 778 C CA . ALA A 1 109 ? -4.731 3.048 4.665 1.00 71.81 109 ALA A CA 1
ATOM 779 C C . ALA A 1 109 ? -5.768 3.915 5.379 1.00 71.81 109 ALA A C 1
ATOM 781 O O . ALA A 1 109 ? -5.631 4.210 6.568 1.00 71.81 109 ALA A O 1
ATOM 782 N N . THR A 1 110 ? -6.815 4.316 4.662 1.00 64.56 110 THR A N 1
ATOM 783 C CA . THR A 1 110 ? -7.964 4.980 5.281 1.00 64.56 110 THR A CA 1
ATOM 784 C C . THR A 1 110 ? -8.909 3.915 5.837 1.00 64.56 110 THR A C 1
ATOM 786 O O . THR A 1 110 ? -9.338 3.027 5.108 1.00 64.56 110 THR A O 1
ATOM 789 N N . ALA A 1 111 ? -9.254 3.993 7.125 1.00 63.31 111 ALA A N 1
ATOM 790 C CA . ALA A 1 111 ? -10.204 3.082 7.769 1.00 63.31 111 ALA A CA 1
ATOM 791 C C . ALA A 1 111 ? -11.497 3.838 8.135 1.00 63.31 111 ALA A C 1
ATOM 793 O O . ALA A 1 111 ? -11.652 4.264 9.282 1.00 63.31 111 ALA A O 1
ATOM 794 N N . PRO A 1 112 ? -12.438 4.035 7.188 1.00 64.75 112 PRO A N 1
ATOM 795 C CA . PRO A 1 112 ? -13.639 4.844 7.424 1.00 64.75 112 PRO A CA 1
ATOM 796 C C . PRO A 1 112 ? -14.551 4.261 8.520 1.00 64.75 112 PRO A C 1
ATOM 798 O O . PRO A 1 112 ? -15.279 5.001 9.178 1.00 64.75 112 PRO A O 1
ATOM 801 N N . GLY A 1 113 ? -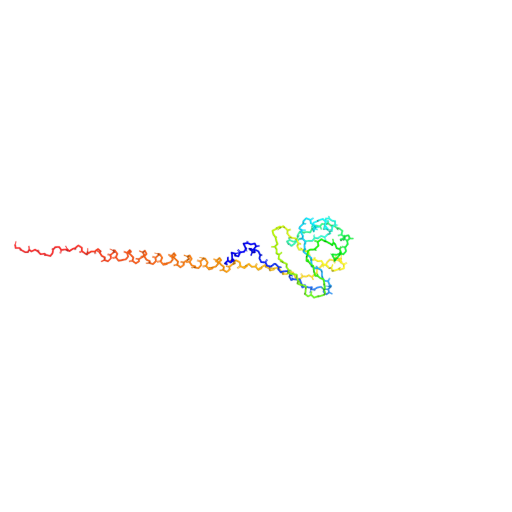14.475 2.949 8.776 1.00 65.50 113 GLY A N 1
ATOM 802 C CA . GLY A 1 113 ? -15.218 2.278 9.849 1.00 65.50 113 GLY A CA 1
ATOM 803 C C . GLY A 1 113 ? -14.680 2.522 11.265 1.00 65.50 113 GLY A C 1
ATOM 804 O O . GLY A 1 113 ? -15.392 2.256 12.233 1.00 65.50 113 GLY A O 1
ATOM 805 N N . LEU A 1 114 ? -13.460 3.054 11.417 1.00 75.94 114 LEU A N 1
ATOM 806 C CA . LEU A 1 114 ? -12.833 3.234 12.732 1.00 75.94 114 LEU A CA 1
ATOM 807 C C . LEU A 1 114 ? -13.625 4.204 13.621 1.00 75.94 114 LEU A C 1
ATOM 809 O O . LEU A 1 114 ? -13.735 3.983 14.824 1.00 75.94 114 LEU A O 1
ATOM 813 N N . GLY A 1 115 ? -14.234 5.234 13.024 1.00 79.00 115 GLY A N 1
ATOM 814 C CA . GLY A 1 115 ? -15.079 6.185 13.751 1.00 79.00 115 GLY A CA 1
ATOM 815 C C . GLY A 1 115 ? -16.323 5.531 14.362 1.00 79.00 115 GLY A C 1
ATOM 816 O O . GLY A 1 115 ? -16.639 5.778 15.523 1.00 79.00 115 GLY A O 1
ATOM 817 N N . TRP A 1 116 ? -16.991 4.642 13.621 1.00 76.44 116 TRP A N 1
ATOM 818 C CA . TRP A 1 116 ? -18.160 3.907 14.117 1.00 76.44 116 TRP A CA 1
ATOM 819 C C . TRP A 1 116 ? -17.799 2.907 15.215 1.00 76.44 116 TRP A C 1
ATOM 821 O O . TRP A 1 116 ? -18.521 2.808 16.204 1.00 76.44 116 TRP A O 1
ATOM 831 N N . VAL A 1 117 ? -16.670 2.205 15.078 1.00 82.38 117 VAL A N 1
ATOM 832 C CA . VAL A 1 117 ? -16.162 1.296 16.119 1.00 82.38 117 VAL A CA 1
ATOM 833 C C . VAL A 1 117 ? -15.820 2.068 17.393 1.00 82.38 117 VAL A C 1
ATOM 835 O O . VAL A 1 117 ? -16.227 1.662 18.480 1.00 82.38 117 VAL A O 1
ATOM 838 N N . ALA A 1 118 ? -15.130 3.205 17.267 1.00 83.25 118 ALA A N 1
ATOM 839 C CA . ALA A 1 118 ? -14.822 4.072 18.399 1.00 83.25 118 ALA A CA 1
ATOM 840 C C . ALA A 1 118 ? -16.100 4.568 19.090 1.00 83.25 118 ALA A C 1
ATOM 842 O O . ALA A 1 118 ? -16.203 4.498 20.313 1.00 83.25 118 ALA A O 1
ATOM 843 N N . LEU A 1 119 ? -17.104 4.999 18.319 1.00 89.06 119 LEU A N 1
ATOM 844 C CA . LEU A 1 119 ? -18.390 5.428 18.864 1.00 89.06 119 LEU A CA 1
ATOM 845 C C . LEU A 1 119 ? -19.116 4.287 19.591 1.00 89.06 119 LEU A C 1
ATOM 847 O O . LEU A 1 119 ? -19.589 4.485 20.707 1.00 89.06 119 LEU A O 1
ATOM 851 N N . ALA A 1 120 ? -19.174 3.091 19.002 1.00 88.62 120 ALA A N 1
ATOM 852 C CA . ALA A 1 120 ? -19.796 1.924 19.625 1.00 88.62 120 ALA A CA 1
ATOM 853 C C . ALA A 1 120 ? -19.107 1.550 20.947 1.00 88.62 120 ALA A C 1
ATOM 855 O O . ALA A 1 120 ? -19.783 1.309 21.948 1.00 88.62 120 ALA A O 1
ATOM 856 N N . LEU A 1 121 ? -17.771 1.573 20.979 1.00 94.25 121 LEU A N 1
ATOM 857 C CA . LEU A 1 121 ? -16.992 1.342 22.195 1.00 94.25 121 LEU A CA 1
ATOM 858 C C . LEU A 1 121 ? -17.286 2.399 23.265 1.00 94.25 121 LEU A C 1
ATOM 860 O O . LEU A 1 121 ? -17.559 2.033 24.406 1.00 94.25 121 LEU A O 1
ATOM 864 N N . LEU A 1 122 ? -17.314 3.684 22.903 1.00 94.00 122 LEU A N 1
ATOM 865 C CA . LEU A 1 122 ? -17.631 4.769 23.838 1.00 94.00 122 LEU A CA 1
ATOM 866 C C . LEU A 1 122 ? -19.040 4.637 24.424 1.00 94.00 122 LEU A C 1
ATOM 868 O O . LEU A 1 122 ? -19.210 4.727 25.640 1.00 94.00 122 LEU A O 1
ATOM 8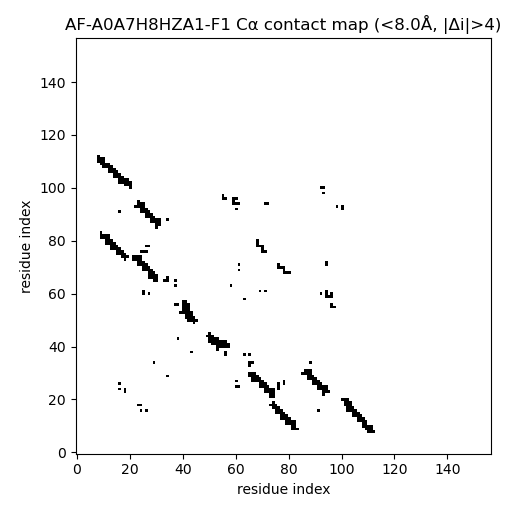72 N N . VAL A 1 123 ? -20.043 4.380 23.581 1.00 94.31 123 VAL A N 1
ATOM 873 C CA . VAL A 1 123 ? -21.433 4.197 24.025 1.00 94.31 123 VAL A CA 1
ATOM 874 C C . VAL A 1 123 ? -21.548 2.968 24.924 1.00 94.31 123 VAL A C 1
ATOM 876 O O . VAL A 1 123 ? -22.152 3.047 25.991 1.00 94.31 123 VAL A O 1
ATOM 879 N N . SER A 1 124 ? -20.928 1.848 24.543 1.00 93.69 124 SER A N 1
ATOM 880 C CA . SER A 1 124 ? -20.944 0.629 25.357 1.00 93.69 124 SER A CA 1
ATOM 881 C C . SER A 1 124 ? -20.293 0.842 26.728 1.00 93.69 124 SER A C 1
ATOM 883 O O . SER A 1 124 ? -20.870 0.459 27.745 1.00 93.69 124 SER A O 1
ATOM 885 N N . GLY A 1 125 ? -19.150 1.535 26.776 1.00 93.62 125 GLY A N 1
ATOM 886 C CA . GLY A 1 125 ? -18.477 1.901 28.018 1.00 93.62 125 GLY A CA 1
ATOM 887 C C . GLY A 1 125 ? -19.356 2.768 28.915 1.00 93.62 125 GLY A C 1
ATOM 888 O O . GLY A 1 125 ? -19.455 2.503 30.111 1.00 93.62 125 GLY A O 1
ATOM 889 N N . LEU A 1 126 ? -20.060 3.751 28.346 1.00 95.19 126 LEU A N 1
ATOM 890 C CA . LEU A 1 126 ? -20.968 4.613 29.103 1.00 95.19 126 LEU A CA 1
ATOM 891 C C . LEU A 1 126 ? -22.143 3.831 29.705 1.00 95.19 126 LEU A C 1
ATOM 893 O O . LEU A 1 126 ? -22.508 4.069 30.855 1.00 95.19 126 LEU A O 1
ATOM 897 N N . VAL A 1 127 ? -22.707 2.872 28.965 1.00 95.50 127 VAL A N 1
ATOM 898 C CA . VAL A 1 127 ? -23.798 2.010 29.451 1.00 95.50 127 VAL A CA 1
ATOM 899 C C . VAL A 1 127 ? -23.333 1.133 30.611 1.00 95.50 127 VAL A C 1
ATOM 901 O O . VAL A 1 127 ? -24.014 1.058 31.633 1.00 95.50 127 VAL A O 1
ATOM 904 N N . VAL A 1 128 ? -22.163 0.502 30.485 1.00 95.69 128 VAL A N 1
ATOM 905 C CA . VAL A 1 128 ? -21.579 -0.318 31.559 1.00 95.69 128 VAL A CA 1
ATOM 906 C C . VAL A 1 128 ? -21.299 0.532 32.796 1.00 95.69 128 VAL A C 1
ATOM 908 O O . VAL A 1 128 ? -21.623 0.124 33.911 1.00 95.69 128 VAL A O 1
ATOM 911 N N . LEU A 1 129 ? -20.751 1.734 32.608 1.00 94.06 129 LEU A N 1
ATOM 912 C CA . LEU A 1 129 ? -20.438 2.654 33.696 1.00 94.06 129 LEU A CA 1
ATOM 913 C C . LEU A 1 129 ? -21.709 3.131 34.410 1.00 94.06 129 LEU A C 1
ATOM 915 O O . LEU A 1 129 ? -21.777 3.074 35.636 1.00 94.06 129 LEU A O 1
ATOM 919 N N . ALA A 1 130 ? -22.745 3.514 33.662 1.00 93.81 130 ALA A N 1
ATOM 920 C CA . ALA A 1 130 ? -24.045 3.874 34.221 1.00 93.81 130 ALA A CA 1
ATOM 921 C C . ALA A 1 130 ? -24.681 2.702 34.985 1.00 93.81 130 ALA A C 1
ATOM 923 O O . ALA A 1 130 ? -25.159 2.883 36.104 1.00 93.81 130 ALA A O 1
ATOM 924 N N . GLY A 1 131 ? -24.627 1.488 34.428 1.00 93.56 131 GLY A N 1
ATOM 925 C CA . GLY A 1 131 ? -25.095 0.275 35.098 1.00 93.56 131 GLY A CA 1
ATOM 926 C C . GLY A 1 131 ? -24.361 0.019 36.416 1.00 93.56 131 GLY A C 1
ATOM 927 O O . GLY A 1 131 ? -24.998 -0.242 37.434 1.00 93.56 131 GLY A O 1
ATOM 928 N N . GLY A 1 132 ? -23.035 0.172 36.428 1.00 92.75 132 GLY A N 1
ATOM 929 C CA . GLY A 1 132 ? -22.221 0.072 37.640 1.00 92.75 132 GLY A CA 1
ATOM 930 C C . GLY A 1 132 ? -22.618 1.098 38.703 1.00 92.75 132 GLY A C 1
ATOM 931 O O . GLY A 1 132 ? -22.827 0.732 39.858 1.00 92.75 132 GLY A O 1
ATOM 932 N N . VAL A 1 133 ? -22.803 2.364 38.317 1.00 94.38 133 VAL A N 1
ATOM 933 C CA . VAL A 1 133 ? -23.263 3.429 39.226 1.00 94.38 133 VAL A CA 1
ATOM 934 C C . VAL A 1 133 ? -24.632 3.097 39.819 1.00 94.38 133 VAL A C 1
ATOM 936 O O . VAL A 1 133 ? -24.819 3.227 41.028 1.00 94.38 133 VAL A O 1
ATOM 939 N N . VAL A 1 134 ? -25.577 2.620 39.005 1.00 92.75 134 VAL A N 1
ATOM 940 C CA . VAL A 1 134 ? -26.911 2.217 39.475 1.00 92.75 134 VAL A CA 1
ATOM 941 C C . VAL A 1 134 ? -26.817 1.056 40.466 1.00 92.75 134 VAL A C 1
ATOM 943 O O . VAL A 1 134 ? -27.445 1.110 41.521 1.00 92.75 134 VAL A O 1
ATOM 946 N N . LEU A 1 135 ? -26.010 0.032 40.179 1.00 90.44 135 LEU A N 1
ATOM 947 C CA . LEU A 1 135 ? -25.812 -1.103 41.087 1.00 90.44 135 LEU A CA 1
ATOM 948 C C . LEU A 1 135 ? -25.217 -0.663 42.431 1.00 90.44 135 LEU A C 1
ATOM 950 O O . LEU A 1 135 ? -25.705 -1.089 43.479 1.00 90.44 135 LEU A O 1
ATOM 954 N N . ILE A 1 136 ? -24.216 0.223 42.411 1.00 90.56 136 ILE A N 1
ATOM 955 C CA . ILE A 1 136 ? -23.606 0.791 43.622 1.00 90.56 136 ILE A CA 1
ATOM 956 C C . ILE A 1 136 ? -24.638 1.606 44.409 1.00 90.56 136 ILE A C 1
ATOM 958 O O . ILE A 1 136 ? -24.769 1.423 45.619 1.00 90.56 136 ILE A O 1
ATOM 962 N N . ALA A 1 137 ? -25.408 2.465 43.738 1.00 90.00 137 ALA A N 1
ATOM 963 C CA . ALA A 1 137 ? -26.427 3.293 44.375 1.00 90.00 137 ALA A CA 1
ATOM 964 C C . ALA A 1 137 ? -27.533 2.447 45.026 1.00 90.00 137 ALA A C 1
ATOM 966 O O . ALA A 1 137 ? -27.910 2.696 46.170 1.00 90.00 137 ALA A O 1
ATOM 967 N N . VAL A 1 138 ? -28.018 1.409 44.338 1.00 90.69 138 VAL A N 1
ATOM 968 C CA . VAL A 1 138 ? -29.029 0.483 44.872 1.00 90.69 138 VAL A CA 1
ATOM 969 C C . VAL A 1 138 ? -28.485 -0.297 46.069 1.00 90.69 138 VAL A C 1
ATOM 971 O O . VAL A 1 138 ? -29.188 -0.442 47.072 1.00 90.69 138 VAL A O 1
ATOM 974 N N . ALA A 1 139 ? -27.242 -0.780 45.999 1.00 85.19 139 ALA A N 1
ATOM 975 C CA . ALA A 1 139 ? -26.600 -1.481 47.108 1.00 85.19 139 ALA A CA 1
ATOM 976 C C . ALA A 1 139 ? -26.438 -0.573 48.337 1.00 85.19 139 ALA A C 1
ATOM 978 O O . ALA A 1 139 ? -26.796 -0.976 49.446 1.00 85.19 139 ALA A O 1
ATOM 979 N N . ALA A 1 140 ? -25.980 0.665 48.137 1.00 86.50 140 ALA A N 1
ATOM 980 C CA . ALA A 1 140 ? -25.857 1.659 49.199 1.00 86.50 140 ALA A CA 1
ATOM 981 C C . ALA A 1 140 ? -27.222 1.986 49.823 1.00 86.50 140 ALA A C 1
ATOM 983 O O . ALA A 1 140 ? -27.362 1.963 51.043 1.00 86.50 140 ALA A O 1
ATOM 984 N N . HIS A 1 141 ? -28.253 2.197 49.001 1.00 83.81 141 HIS A N 1
ATOM 985 C CA . HIS A 1 141 ? -29.592 2.521 49.489 1.00 83.81 141 HIS A CA 1
ATOM 986 C C . HIS A 1 141 ? -30.208 1.376 50.306 1.00 83.81 141 HIS A C 1
ATOM 988 O O . HIS A 1 141 ? -30.777 1.613 51.369 1.00 83.81 141 HIS A O 1
ATOM 994 N N . ARG A 1 142 ? -30.034 0.118 49.874 1.00 76.31 142 ARG A N 1
ATOM 995 C CA . ARG A 1 142 ? -30.468 -1.060 50.647 1.00 76.31 142 ARG A CA 1
ATOM 996 C C . ARG A 1 142 ? -29.724 -1.209 51.973 1.00 76.31 142 ARG A C 1
ATOM 998 O O . ARG A 1 142 ? -30.327 -1.649 52.948 1.00 76.31 142 ARG A O 1
ATOM 1005 N N . ALA A 1 143 ? -28.442 -0.854 52.023 1.00 71.44 143 ALA A N 1
ATOM 1006 C CA . ALA A 1 143 ? -27.667 -0.883 53.260 1.00 71.44 143 ALA A CA 1
ATOM 1007 C C . ALA A 1 143 ? -28.147 0.185 54.256 1.00 71.44 143 ALA A C 1
ATOM 1009 O O . ALA A 1 143 ? -28.278 -0.107 55.441 1.00 71.44 143 ALA A O 1
ATOM 1010 N N . SER A 1 144 ? -28.485 1.385 53.776 1.00 72.75 144 SER A N 1
ATOM 1011 C CA . SER A 1 144 ? -29.052 2.464 54.599 1.00 72.75 144 SER A CA 1
ATOM 1012 C C . SER A 1 144 ? -30.470 2.171 55.096 1.00 72.75 144 SER A C 1
ATOM 1014 O O . SER A 1 144 ? -30.878 2.688 56.129 1.00 72.75 144 SER A O 1
ATOM 1016 N N . GLN A 1 145 ? -31.223 1.343 54.369 1.00 70.06 145 GLN A N 1
ATOM 1017 C CA . GLN A 1 145 ? -32.575 0.923 54.735 1.00 70.06 145 GLN A CA 1
ATOM 1018 C C . GLN A 1 145 ? -32.624 -0.292 55.666 1.00 70.06 145 GLN A C 1
ATOM 1020 O O . GLN A 1 145 ? -33.723 -0.741 55.972 1.00 70.06 145 GLN A O 1
ATOM 1025 N N . ARG A 1 146 ? -31.497 -0.850 56.132 1.00 57.22 146 ARG A N 1
ATOM 1026 C CA . ARG A 1 146 ? -31.543 -1.735 57.304 1.00 57.22 146 ARG A CA 1
ATOM 1027 C C . ARG A 1 146 ? -31.756 -0.845 58.531 1.00 57.22 146 ARG A C 1
ATOM 1029 O O . ARG A 1 146 ? -30.788 -0.213 58.954 1.00 57.22 146 ARG A O 1
ATOM 1036 N N . PRO A 1 147 ? -32.977 -0.757 59.100 1.00 57.41 147 PRO A N 1
ATOM 1037 C CA . PRO A 1 147 ? -33.149 -0.101 60.381 1.00 57.41 147 PRO A CA 1
ATOM 1038 C C . PRO A 1 147 ? -32.204 -0.768 61.377 1.00 57.41 147 PRO A C 1
ATOM 1040 O O . PRO A 1 147 ? -32.122 -2.001 61.433 1.00 57.41 147 PRO A O 1
ATOM 1043 N N . ALA A 1 148 ? -31.480 0.059 62.135 1.00 62.25 148 ALA A N 1
ATOM 1044 C CA . ALA A 1 148 ? -30.901 -0.372 63.392 1.00 62.25 148 ALA A CA 1
ATOM 1045 C C . ALA A 1 148 ? -31.999 -1.152 64.111 1.00 62.25 148 ALA A C 1
ATOM 1047 O O . ALA A 1 148 ? -33.106 -0.629 64.268 1.00 62.25 148 ALA A O 1
ATOM 1048 N N . VAL A 1 149 ? -31.729 -2.422 64.431 1.00 60.06 149 VAL A N 1
ATOM 1049 C CA . VAL A 1 149 ? -32.582 -3.190 65.336 1.00 60.06 149 VAL A CA 1
ATOM 1050 C C . VAL A 1 149 ? -32.859 -2.245 66.489 1.00 60.06 149 VAL A C 1
ATOM 1052 O O . VAL A 1 149 ? -31.917 -1.811 67.150 1.00 60.06 149 VAL A O 1
ATOM 1055 N N . ALA A 1 150 ? -34.120 -1.828 66.613 1.00 58.81 150 ALA A N 1
ATOM 1056 C CA . ALA A 1 150 ? -34.557 -1.001 67.712 1.00 58.81 150 ALA A CA 1
ATOM 1057 C C . ALA A 1 150 ? -34.229 -1.816 68.953 1.00 58.81 150 ALA A C 1
ATOM 1059 O O . ALA A 1 150 ? -34.870 -2.834 69.213 1.00 58.81 150 ALA A O 1
ATOM 1060 N N . GLU A 1 151 ? -33.151 -1.434 69.631 1.00 64.19 151 GLU A N 1
ATOM 1061 C CA . GLU A 1 151 ? -32.827 -1.943 70.945 1.00 64.19 151 GLU A CA 1
ATOM 1062 C C . GLU A 1 151 ? -34.071 -1.650 71.785 1.00 64.19 151 GLU A C 1
ATOM 1064 O O . GLU A 1 151 ? -34.446 -0.474 71.887 1.00 64.19 151 GLU A O 1
ATOM 1069 N N . PRO A 1 152 ? -34.807 -2.684 72.244 1.00 66.25 152 PRO A N 1
ATOM 1070 C CA . PRO A 1 152 ? -36.058 -2.480 72.947 1.00 66.25 152 PRO A CA 1
ATOM 1071 C C . PRO A 1 152 ? -35.751 -1.649 74.183 1.00 66.25 152 PRO A C 1
ATOM 1073 O O . PRO A 1 152 ? -35.176 -2.116 75.163 1.00 66.25 152 PRO A O 1
ATOM 1076 N N . SER A 1 153 ? -36.089 -0.371 74.069 1.00 67.81 153 SER A N 1
ATOM 1077 C CA . SER A 1 153 ? -35.946 0.590 75.133 1.00 67.81 153 SER A CA 1
ATOM 1078 C C . SER A 1 153 ? -37.071 0.313 76.114 1.00 67.81 153 SER A C 1
ATOM 1080 O O . SER A 1 153 ? -38.226 0.635 75.835 1.00 67.81 153 SER A O 1
ATOM 1082 N N . THR A 1 154 ? -36.660 -0.224 77.266 1.00 71.94 154 THR A N 1
ATOM 1083 C CA . THR A 1 154 ? -37.307 -0.040 78.575 1.00 71.94 154 THR A CA 1
ATOM 1084 C C . THR A 1 154 ? -38.554 -0.936 78.751 1.00 71.94 154 THR A C 1
ATOM 1086 O O . THR A 1 154 ? -39.283 -1.202 77.807 1.00 71.94 154 THR A O 1
ATOM 1089 N N . VAL A 1 155 ? -38.809 -1.557 79.906 1.00 62.16 155 VAL A N 1
ATOM 1090 C CA . VAL A 1 155 ? -39.366 -0.890 81.090 1.00 62.16 155 VAL A CA 1
ATOM 1091 C C . VAL A 1 155 ? -39.044 -1.645 82.394 1.00 62.16 155 VAL A C 1
ATOM 1093 O O . VAL A 1 155 ? -39.184 -2.860 82.494 1.00 62.16 155 VAL A O 1
ATOM 1096 N N . ASP A 1 156 ? -38.617 -0.818 83.344 1.00 61.94 156 ASP A N 1
ATOM 1097 C CA . ASP A 1 156 ? -38.463 -0.906 84.802 1.00 61.94 156 ASP A CA 1
ATOM 1098 C C . ASP A 1 156 ? -39.646 -1.567 85.558 1.00 61.94 156 ASP A C 1
ATOM 1100 O O . ASP A 1 156 ? -40.787 -1.346 85.158 1.00 61.9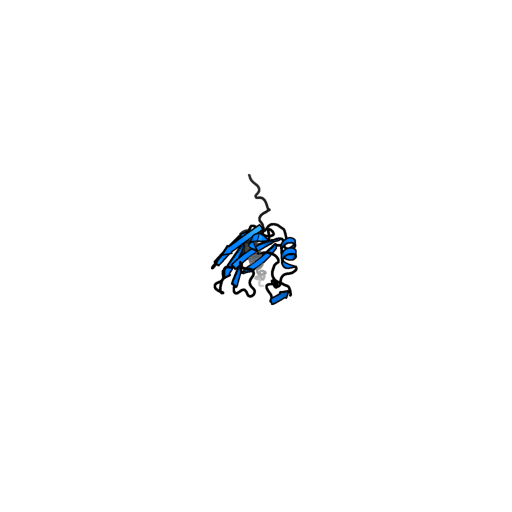4 156 ASP A O 1
ATOM 1104 N N . VAL A 1 157 ? -39.370 -2.343 86.624 1.00 61.09 157 VAL A N 1
ATOM 1105 C CA . VAL A 1 157 ? -39.942 -2.339 88.009 1.00 61.09 157 VAL A CA 1
ATOM 1106 C C . VAL A 1 157 ? -39.404 -3.549 88.782 1.00 61.09 157 VAL A C 1
ATOM 1108 O O . VAL A 1 157 ? -39.563 -4.692 88.295 1.00 61.09 157 VAL A O 1
#

Foldseek 3Di:
DDDDPPQQQWAKKKKKKFAPPQAKKKKFKAAPVLVCVQCVQPFDADDPGDTDDHHFGPDFPVPSPRGPWMDIGHGMDMTIDRDGPHHMDMDMAGRVSDPDGDMDMDMDIDRPCVVVVVVVVVVVVVVVVVVVVVVVVVVVVVVVPPPDPPPPDDDDD

pLDDT: mean 75.47, std 12.18, range [38.94, 95.69]